Protein AF-A0A937WKB2-F1 (afdb_monomer_lite)

pLDDT: mean 78.33, std 12.85, range [34.41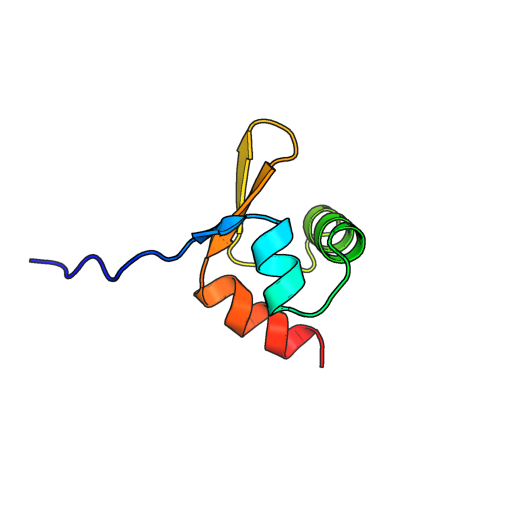, 91.81]

Secondary structure (DSSP, 8-state):
--------EEEHHHHHHHHTS-HHHHHHHHHTT---SEEE-STT-EEEEHHHHHHHHHHT-

Radius of gyration: 11.76 Å; chains: 1; bounding box: 28×35×24 Å

Sequence (61 aa):
MRIRGHLVEYDLSEAARILQIPTRELLEGVKEGKFQYFYRIKGQSYKFHDASIETNKMRLQ

Foldseek 3Di:
DPPPPPFDKDKLVRLCVLLVHDSVVSLVCVVVVVFDQKDDDDDSIIIHTPVRSVVVSVVVD

Structure (mmCIF, N/CA/C/O backbone):
data_AF-A0A937WKB2-F1
#
_entry.id   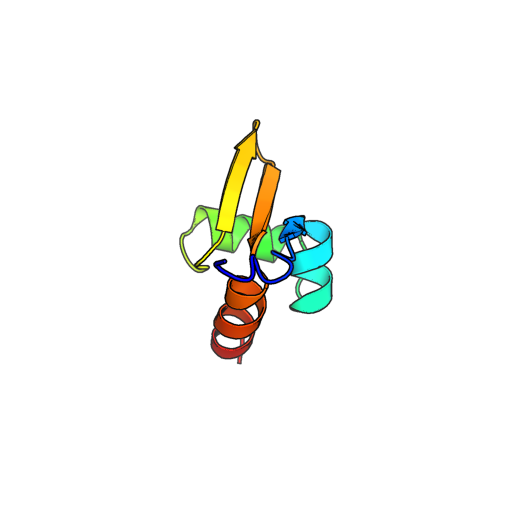AF-A0A937WKB2-F1
#
loop_
_atom_site.group_PDB
_atom_site.id
_atom_site.type_symbol
_atom_site.label_atom_id
_atom_site.label_alt_id
_atom_site.label_comp_id
_atom_site.label_asym_id
_atom_site.label_entity_id
_atom_site.label_seq_id
_atom_site.pdbx_PDB_ins_code
_atom_site.Cartn_x
_atom_site.Cartn_y
_atom_site.Cartn_z
_atom_site.occupancy
_atom_site.B_iso_or_equiv
_atom_site.auth_seq_id
_atom_site.auth_comp_id
_atom_site.auth_asym_id
_atom_site.auth_atom_id
_atom_site.pdbx_PDB_model_num
ATOM 1 N N . MET A 1 1 ? 18.838 21.706 -12.770 1.00 34.41 1 MET A N 1
ATOM 2 C CA . MET A 1 1 ? 17.602 21.068 -13.269 1.00 34.41 1 MET A CA 1
ATOM 3 C C . MET A 1 1 ? 17.528 19.668 -12.662 1.00 34.41 1 MET A C 1
ATOM 5 O O . MET A 1 1 ? 18.228 18.782 -13.125 1.00 34.41 1 MET A O 1
ATOM 9 N N . ARG A 1 2 ? 16.815 19.483 -11.537 1.00 44.34 2 ARG A N 1
ATOM 10 C CA . ARG A 1 2 ? 16.593 18.140 -10.970 1.00 44.34 2 ARG A CA 1
ATOM 11 C C . ARG A 1 2 ? 15.563 17.470 -11.861 1.00 44.34 2 ARG A C 1
ATOM 13 O O . ARG A 1 2 ? 14.445 17.971 -11.953 1.00 44.34 2 ARG A O 1
ATOM 20 N N . ILE A 1 3 ? 15.960 16.406 -12.546 1.00 42.28 3 ILE A N 1
ATOM 21 C CA . ILE A 1 3 ? 15.043 15.551 -13.288 1.00 42.28 3 ILE A CA 1
ATOM 22 C C . ILE A 1 3 ? 14.053 15.043 -12.236 1.00 42.28 3 ILE A C 1
ATOM 24 O O . ILE A 1 3 ? 14.401 14.212 -11.401 1.00 42.28 3 ILE A O 1
ATOM 28 N N . ARG A 1 4 ? 12.856 15.640 -12.181 1.00 47.06 4 ARG A N 1
ATOM 29 C CA . ARG A 1 4 ? 11.718 15.061 -11.470 1.00 47.06 4 ARG A CA 1
ATOM 30 C C . ARG A 1 4 ? 11.399 13.806 -12.266 1.00 47.06 4 ARG A C 1
ATOM 32 O O . ARG A 1 4 ? 10.663 13.880 -13.245 1.00 47.06 4 ARG A O 1
ATOM 39 N N . GLY A 1 5 ? 12.071 12.706 -11.921 1.00 49.78 5 GLY A N 1
ATOM 40 C CA . GLY A 1 5 ? 11.718 11.387 -12.422 1.00 49.78 5 GLY A CA 1
ATOM 41 C C . GLY A 1 5 ? 10.216 11.236 -12.255 1.00 49.78 5 GLY A C 1
ATOM 42 O O . GLY A 1 5 ? 9.676 11.709 -11.253 1.00 49.78 5 GLY A O 1
ATOM 43 N N . HIS A 1 6 ? 9.553 10.697 -13.275 1.00 57.38 6 HIS A N 1
ATOM 44 C CA . HIS A 1 6 ? 8.132 10.382 -13.231 1.00 57.38 6 HIS A CA 1
ATOM 45 C C . HIS A 1 6 ? 7.819 9.739 -11.876 1.00 57.38 6 HIS A C 1
ATOM 47 O O . HIS A 1 6 ? 8.203 8.598 -11.632 1.00 57.38 6 HIS A O 1
ATOM 53 N N . LEU A 1 7 ? 7.202 10.494 -10.965 1.00 65.62 7 LEU A N 1
ATOM 54 C CA . LEU A 1 7 ? 6.752 9.943 -9.700 1.00 65.62 7 LEU A CA 1
ATOM 55 C C . LEU A 1 7 ? 5.508 9.139 -10.058 1.00 65.62 7 LEU A C 1
ATOM 57 O O . LEU A 1 7 ? 4.433 9.706 -10.243 1.00 65.62 7 LEU A O 1
ATOM 61 N N . VAL A 1 8 ? 5.695 7.843 -10.291 1.00 74.75 8 VAL A N 1
ATOM 62 C CA . VAL A 1 8 ? 4.583 6.939 -10.558 1.00 74.75 8 VAL A CA 1
ATOM 63 C C . VAL A 1 8 ? 3.975 6.570 -9.214 1.00 74.75 8 VAL A C 1
ATOM 65 O O . VAL A 1 8 ? 4.658 6.064 -8.318 1.00 74.75 8 VAL A O 1
ATOM 68 N N . GLU A 1 9 ? 2.696 6.892 -9.067 1.00 83.94 9 GLU A N 1
ATOM 69 C CA . GLU A 1 9 ? 1.924 6.648 -7.859 1.00 83.94 9 GLU A CA 1
ATOM 70 C C . GLU A 1 9 ? 0.714 5.793 -8.198 1.00 83.94 9 GLU A C 1
ATOM 72 O O . GLU A 1 9 ? -0.100 6.153 -9.049 1.00 83.94 9 GLU A O 1
ATOM 77 N N . TYR A 1 10 ? 0.563 4.699 -7.468 1.00 85.19 10 TYR A N 1
ATOM 78 C CA . TYR A 1 10 ? -0.525 3.752 -7.642 1.00 85.19 10 TYR A CA 1
ATOM 79 C C . TYR A 1 10 ? -1.550 3.950 -6.536 1.00 85.19 10 TYR A C 1
ATOM 81 O O . TYR A 1 10 ? -1.193 4.179 -5.374 1.00 85.19 10 TYR A O 1
ATOM 89 N N . ASP A 1 11 ? -2.837 3.887 -6.868 1.00 88.31 11 ASP A N 1
ATOM 90 C CA . ASP A 1 11 ? -3.849 3.727 -5.825 1.00 88.31 11 ASP A CA 1
ATOM 91 C C . ASP A 1 11 ? -3.800 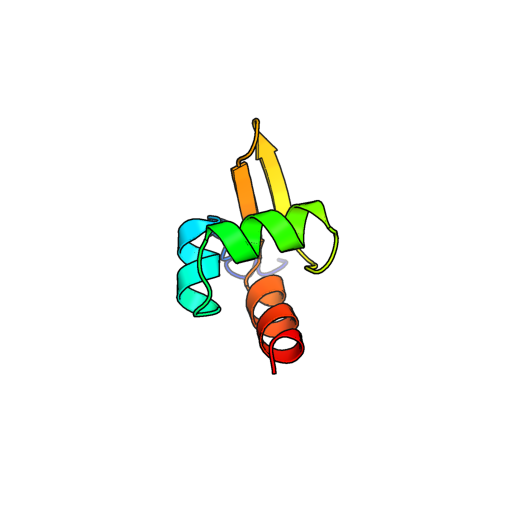2.330 -5.179 1.00 88.31 11 ASP A C 1
ATOM 93 O O . ASP A 1 11 ? -3.060 1.442 -5.598 1.00 88.31 11 ASP A O 1
ATOM 97 N N . LEU A 1 12 ? -4.580 2.143 -4.114 1.00 86.94 12 LEU A N 1
ATOM 98 C CA . LEU A 1 12 ? -4.640 0.888 -3.364 1.00 86.94 12 LEU A CA 1
ATOM 99 C C . LEU A 1 12 ? -4.994 -0.326 -4.245 1.00 86.94 12 LEU A C 1
ATOM 101 O O . LEU A 1 12 ? -4.466 -1.413 -4.025 1.00 86.94 12 LEU A O 1
ATOM 105 N N . SER A 1 13 ? -5.871 -0.163 -5.234 1.00 88.62 13 SER A N 1
ATOM 106 C CA . SER A 1 13 ? -6.290 -1.254 -6.120 1.00 88.62 13 SER A CA 1
ATOM 107 C C . SER A 1 13 ? -5.198 -1.583 -7.133 1.00 88.62 13 SER A C 1
ATOM 109 O O . SER A 1 13 ? -4.889 -2.754 -7.358 1.00 88.62 13 SER A O 1
ATOM 111 N N . GLU A 1 14 ? -4.573 -0.557 -7.710 1.00 89.12 14 GLU A N 1
ATOM 112 C CA . GLU A 1 14 ? -3.437 -0.711 -8.618 1.00 89.12 14 GLU A CA 1
ATOM 113 C C . GLU A 1 14 ? -2.242 -1.366 -7.919 1.00 89.12 14 GLU A C 1
ATOM 115 O O . GLU A 1 14 ? -1.687 -2.338 -8.433 1.00 89.12 14 GLU A O 1
ATOM 120 N N . ALA A 1 15 ? -1.894 -0.896 -6.720 1.00 87.38 15 ALA A N 1
ATOM 121 C CA . ALA A 1 15 ? -0.820 -1.452 -5.908 1.00 87.38 15 ALA A CA 1
ATOM 122 C C . ALA A 1 15 ? -1.087 -2.919 -5.544 1.00 87.38 15 ALA A C 1
ATOM 124 O O . ALA A 1 15 ? -0.201 -3.757 -5.700 1.00 87.38 15 ALA A O 1
ATOM 125 N N . ALA A 1 16 ? -2.316 -3.252 -5.137 1.00 88.69 16 ALA A N 1
ATOM 126 C CA . ALA A 1 16 ? -2.720 -4.626 -4.837 1.00 88.69 16 ALA A CA 1
ATOM 127 C C . ALA A 1 16 ? -2.563 -5.545 -6.055 1.00 88.69 16 ALA A C 1
ATOM 129 O O . ALA A 1 16 ? -2.011 -6.639 -5.944 1.00 88.69 16 ALA A O 1
ATOM 130 N N . ARG A 1 17 ? -2.965 -5.068 -7.240 1.00 89.50 17 ARG A N 1
ATOM 131 C CA . ARG A 1 17 ? -2.807 -5.806 -8.497 1.00 89.50 17 ARG A CA 1
ATOM 132 C C . ARG A 1 17 ? -1.338 -6.066 -8.829 1.00 89.50 17 ARG A C 1
ATOM 134 O O . ARG A 1 17 ? -1.007 -7.168 -9.255 1.00 89.50 17 ARG A O 1
ATOM 141 N N . ILE A 1 18 ? -0.460 -5.079 -8.642 1.00 87.88 18 ILE A N 1
ATOM 142 C CA . ILE A 1 18 ? 0.974 -5.234 -8.935 1.00 87.88 18 ILE A CA 1
ATOM 143 C C . ILE A 1 18 ? 1.649 -6.169 -7.923 1.00 87.88 18 ILE A C 1
ATOM 145 O O . ILE A 1 18 ? 2.469 -7.005 -8.306 1.00 87.88 18 ILE A O 1
ATOM 149 N N . LEU A 1 19 ? 1.277 -6.056 -6.647 1.00 84.88 19 LEU A N 1
ATOM 150 C CA . LEU A 1 19 ? 1.743 -6.931 -5.569 1.00 84.88 19 LEU A CA 1
ATOM 151 C C . LEU A 1 19 ? 1.104 -8.328 -5.612 1.00 84.88 19 LEU A C 1
ATOM 153 O O . LEU A 1 19 ? 1.532 -9.199 -4.865 1.00 84.88 19 LEU A O 1
ATOM 157 N N . GLN A 1 20 ? 0.125 -8.548 -6.496 1.00 89.44 20 GLN A N 1
ATOM 158 C CA . GLN A 1 20 ? -0.616 -9.803 -6.656 1.00 89.44 20 GLN A CA 1
ATOM 159 C C . GLN A 1 20 ? -1.270 -10.297 -5.356 1.00 89.44 20 GLN A C 1
ATOM 161 O O . GLN A 1 20 ? -1.387 -11.498 -5.129 1.00 89.44 20 GLN A O 1
ATOM 166 N N . ILE A 1 21 ? -1.737 -9.364 -4.524 1.00 87.88 21 ILE A N 1
ATOM 167 C CA . ILE A 1 21 ? -2.467 -9.657 -3.286 1.00 87.88 21 ILE A CA 1
ATOM 168 C C . ILE A 1 21 ? -3.865 -9.033 -3.321 1.00 87.88 21 ILE A C 1
ATOM 170 O O . ILE A 1 21 ? -4.089 -8.045 -4.029 1.00 87.88 21 ILE A O 1
ATOM 174 N N . PRO A 1 22 ? -4.834 -9.559 -2.554 1.00 91.81 22 PRO A N 1
ATOM 175 C CA . PRO A 1 22 ? -6.133 -8.924 -2.401 1.00 91.81 22 PRO A CA 1
ATOM 176 C C . PRO A 1 22 ? -6.005 -7.487 -1.876 1.00 91.81 22 PRO A C 1
ATOM 178 O O . PRO A 1 22 ? -5.290 -7.215 -0.914 1.00 91.81 22 PRO A O 1
ATOM 181 N N . THR A 1 23 ? -6.783 -6.557 -2.434 1.00 89.69 23 THR A N 1
ATOM 182 C CA . THR A 1 23 ? -6.819 -5.151 -1.983 1.00 89.69 23 THR A CA 1
ATOM 183 C C . THR A 1 23 ? -7.137 -5.019 -0.493 1.00 89.69 23 THR A C 1
ATOM 185 O O . THR A 1 23 ? -6.616 -4.131 0.180 1.00 89.69 23 THR A O 1
ATOM 188 N N . ARG A 1 24 ? -7.968 -5.924 0.042 1.00 89.25 24 ARG A N 1
ATOM 189 C CA . ARG A 1 24 ? -8.283 -5.985 1.473 1.00 89.25 24 ARG A CA 1
ATOM 190 C C . ARG A 1 24 ? -7.055 -6.325 2.319 1.00 89.25 24 ARG A C 1
ATOM 192 O O . ARG A 1 24 ? -6.843 -5.673 3.333 1.00 89.25 24 ARG A O 1
ATOM 199 N N . GLU A 1 25 ? -6.257 -7.293 1.883 1.00 89.50 25 GLU A N 1
ATOM 200 C CA . GLU A 1 25 ? -5.034 -7.704 2.576 1.00 89.50 25 GLU A CA 1
ATOM 201 C C . GLU A 1 25 ? -3.999 -6.574 2.564 1.00 89.50 25 GLU A C 1
ATOM 203 O O . GLU A 1 25 ? -3.422 -6.239 3.598 1.00 89.50 25 GLU A O 1
ATOM 208 N N . LEU A 1 26 ? -3.852 -5.893 1.421 1.00 87.94 26 LEU A N 1
ATOM 209 C CA . LEU A 1 26 ? -3.010 -4.700 1.321 1.00 87.94 26 LEU A CA 1
ATOM 210 C C . LEU A 1 26 ? -3.481 -3.594 2.282 1.00 87.94 26 LEU A C 1
ATOM 212 O O . LEU A 1 26 ? -2.668 -2.972 2.963 1.00 87.94 26 LEU A O 1
ATOM 216 N N . LEU A 1 27 ? -4.793 -3.358 2.372 1.00 88.25 27 LEU A N 1
ATOM 217 C CA . LEU A 1 27 ? -5.369 -2.366 3.281 1.00 88.25 27 LEU A CA 1
ATOM 218 C C . LEU A 1 27 ? -5.134 -2.713 4.756 1.00 88.25 27 LEU A C 1
ATOM 220 O O . LEU A 1 27 ? -4.807 -1.828 5.546 1.00 88.25 27 LEU A O 1
ATOM 224 N N . GLU A 1 28 ? -5.333 -3.973 5.139 1.00 89.38 28 GLU A N 1
ATOM 225 C CA . GLU A 1 28 ? -5.098 -4.448 6.505 1.00 89.38 28 GLU A CA 1
ATOM 226 C C . GLU A 1 28 ? -3.616 -4.319 6.863 1.00 89.38 28 GLU A C 1
ATOM 228 O O . GLU A 1 28 ? -3.293 -3.687 7.867 1.00 89.38 28 GLU A O 1
ATOM 233 N N . GLY A 1 29 ? -2.701 -4.746 5.988 1.00 86.88 29 GLY A N 1
ATOM 234 C CA . GLY A 1 29 ? -1.268 -4.581 6.229 1.00 86.88 29 GLY A CA 1
ATOM 235 C C . GLY A 1 29 ? -0.817 -3.117 6.274 1.00 86.88 29 GLY A C 1
ATOM 236 O O . GLY A 1 29 ? 0.082 -2.774 7.039 1.00 86.88 29 GLY A O 1
ATOM 237 N N . VAL A 1 30 ? -1.466 -2.215 5.529 1.00 87.00 30 VAL A N 1
ATOM 238 C CA . VAL A 1 30 ? -1.225 -0.766 5.640 1.00 87.00 30 VAL A CA 1
ATOM 239 C C . VAL A 1 30 ? -1.635 -0.250 7.018 1.00 87.00 30 VAL A C 1
ATOM 241 O O . VAL A 1 30 ? -0.893 0.518 7.631 1.00 87.00 30 VAL A O 1
ATOM 244 N N . LYS A 1 31 ? -2.802 -0.671 7.519 1.00 85.06 31 LYS A N 1
ATOM 245 C CA . LYS A 1 31 ? -3.301 -0.285 8.849 1.00 85.06 31 LYS A CA 1
ATOM 246 C C . LYS A 1 31 ? -2.437 -0.852 9.974 1.00 85.06 31 LYS A C 1
ATOM 248 O O . LYS A 1 31 ? -2.266 -0.189 10.989 1.00 85.06 31 LYS A O 1
ATOM 253 N N . GLU A 1 32 ? -1.879 -2.039 9.773 1.00 87.38 32 GLU A N 1
ATOM 254 C CA . GLU A 1 32 ? -0.977 -2.715 10.710 1.00 87.38 32 GLU A CA 1
ATOM 255 C C . GLU A 1 32 ? 0.481 -2.230 10.616 1.00 87.38 32 GLU A C 1
ATOM 257 O O . GLU A 1 32 ? 1.324 -2.674 11.391 1.00 87.38 32 GLU A O 1
ATOM 262 N N . GLY A 1 33 ? 0.803 -1.326 9.683 1.00 83.81 33 GLY A N 1
ATOM 263 C CA . GLY A 1 33 ? 2.159 -0.792 9.513 1.00 83.81 33 GLY A CA 1
ATOM 264 C C . GLY A 1 33 ? 3.155 -1.770 8.875 1.00 83.81 33 GLY A C 1
ATOM 265 O O . GLY A 1 33 ? 4.363 -1.586 9.007 1.00 83.81 33 GLY A O 1
ATOM 266 N N . LYS A 1 34 ? 2.670 -2.803 8.175 1.00 81.69 34 LYS A N 1
ATOM 267 C CA . LYS A 1 34 ? 3.494 -3.827 7.505 1.00 81.69 34 LYS A CA 1
ATOM 268 C C . LYS A 1 34 ? 4.140 -3.341 6.202 1.00 81.69 34 LYS A C 1
ATOM 270 O O . LYS A 1 34 ? 5.141 -3.907 5.769 1.00 81.69 34 LYS A O 1
ATOM 275 N N . PHE A 1 35 ? 3.593 -2.294 5.586 1.00 80.88 35 PHE A N 1
ATOM 276 C CA . PHE A 1 35 ? 4.081 -1.739 4.321 1.00 80.88 35 PHE A CA 1
ATOM 277 C C . PHE A 1 35 ? 4.795 -0.395 4.520 1.00 80.88 35 PHE A C 1
ATOM 279 O O . PHE A 1 35 ? 4.569 0.304 5.505 1.00 80.88 35 PHE A O 1
ATOM 286 N N . GLN A 1 36 ? 5.671 -0.021 3.584 1.00 77.19 36 GLN A N 1
ATOM 287 C CA . GLN A 1 36 ? 6.406 1.255 3.621 1.00 77.19 36 GLN A CA 1
ATOM 288 C C . GLN A 1 36 ? 6.224 2.064 2.334 1.00 77.19 36 GLN A C 1
ATOM 290 O O . GLN A 1 36 ? 5.779 1.526 1.325 1.00 77.19 36 GLN A O 1
ATOM 295 N N . TYR A 1 37 ? 6.592 3.350 2.366 1.00 75.56 37 TYR A N 1
ATOM 296 C CA . TYR A 1 37 ? 6.598 4.269 1.212 1.00 75.56 37 TYR A CA 1
ATOM 297 C C . TYR A 1 37 ? 5.229 4.519 0.556 1.00 75.56 37 TYR A C 1
ATOM 299 O O . TYR A 1 37 ? 5.124 4.734 -0.651 1.00 75.56 37 TYR A O 1
ATOM 307 N N . PHE A 1 38 ? 4.175 4.523 1.368 1.00 83.12 38 PHE A N 1
ATOM 308 C CA . PHE A 1 38 ? 2.850 4.991 0.976 1.00 83.12 38 PHE A CA 1
ATOM 309 C C . PHE A 1 38 ? 2.465 6.225 1.794 1.00 83.12 38 PHE A C 1
ATOM 311 O O . PHE A 1 38 ? 3.000 6.461 2.879 1.00 83.12 38 PHE A O 1
ATOM 318 N N . TYR A 1 39 ? 1.499 6.996 1.304 1.00 81.44 39 TYR A N 1
ATOM 319 C CA . TYR A 1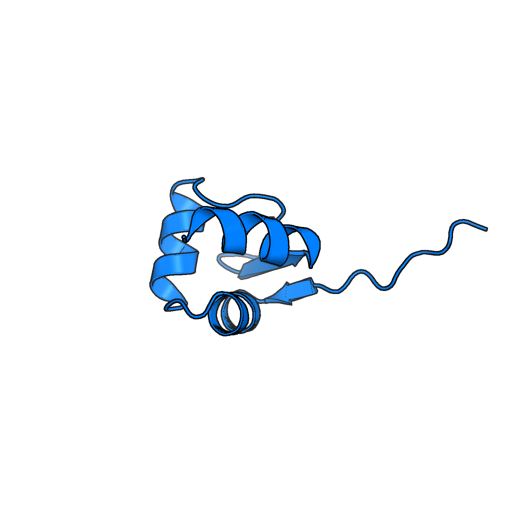 39 ? 0.901 8.084 2.070 1.00 81.44 39 TYR A CA 1
ATOM 320 C C . TYR A 1 39 ? -0.621 8.099 1.936 1.00 81.44 39 TYR A C 1
ATOM 322 O O . TYR A 1 39 ? -1.208 7.589 0.978 1.00 81.44 39 TYR A O 1
ATOM 330 N N . ARG A 1 40 ? -1.277 8.669 2.949 1.00 82.94 40 ARG A N 1
ATOM 331 C CA . ARG A 1 40 ? -2.733 8.816 2.993 1.00 82.94 40 ARG A CA 1
ATOM 332 C C . ARG A 1 40 ? -3.125 10.149 2.366 1.00 82.94 40 ARG A C 1
ATOM 334 O O . ARG A 1 40 ? -2.634 11.186 2.800 1.00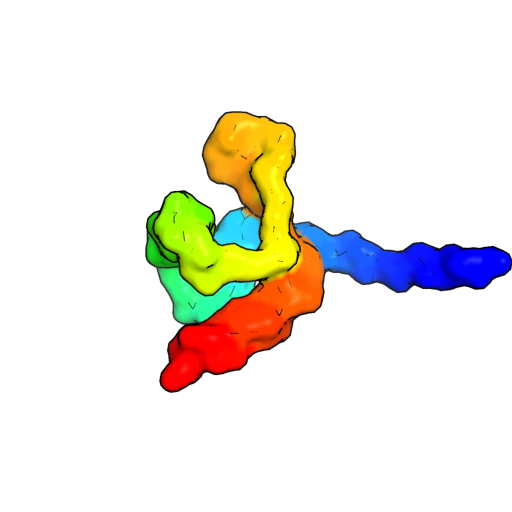 82.94 40 ARG A O 1
ATOM 341 N N . ILE A 1 41 ? -4.039 10.122 1.399 1.00 79.50 41 ILE A N 1
ATOM 342 C CA . ILE A 1 41 ? -4.498 11.331 0.691 1.00 79.50 41 ILE A CA 1
ATOM 343 C C . ILE A 1 41 ? -5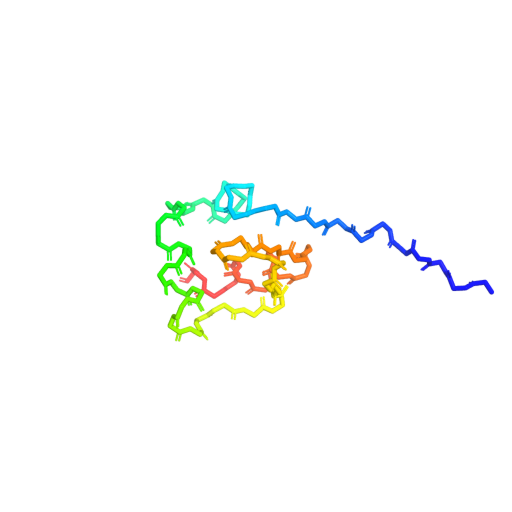.710 11.956 1.394 1.00 79.50 41 ILE A C 1
ATOM 345 O O . ILE A 1 41 ? -5.660 13.093 1.852 1.00 79.50 41 ILE A O 1
ATOM 349 N N . LYS A 1 42 ? -6.819 11.208 1.498 1.00 77.88 42 LYS A N 1
ATOM 350 C CA . LYS A 1 42 ? -8.069 11.650 2.140 1.00 77.88 42 LYS A CA 1
ATOM 351 C C . LYS A 1 42 ? -8.930 10.443 2.514 1.00 77.88 42 LYS A C 1
ATOM 353 O O . LYS A 1 42 ? -9.094 9.519 1.715 1.00 77.88 42 LYS A O 1
ATOM 358 N N . GLY A 1 43 ? -9.492 10.446 3.722 1.00 77.19 43 GLY A N 1
ATOM 359 C CA . GLY A 1 43 ? -10.280 9.317 4.227 1.00 77.19 43 GLY A CA 1
ATOM 360 C C . GLY A 1 43 ? -9.456 8.027 4.288 1.00 77.19 43 GLY A C 1
ATOM 361 O O . GLY A 1 43 ? -8.348 8.034 4.819 1.00 77.19 43 GLY A O 1
ATOM 362 N N . GLN A 1 44 ? -9.989 6.938 3.728 1.00 70.00 44 GLN A N 1
ATOM 363 C CA . GLN A 1 44 ? -9.312 5.635 3.629 1.00 70.00 44 GLN A CA 1
ATOM 364 C C . GLN A 1 44 ? -8.569 5.438 2.292 1.00 70.00 44 GLN A C 1
ATOM 366 O O . GLN A 1 44 ? -8.315 4.307 1.890 1.00 70.00 44 GLN A O 1
ATOM 371 N N . SER A 1 45 ? -8.236 6.524 1.585 1.00 79.38 45 SER A N 1
ATOM 372 C CA . SER A 1 45 ? -7.496 6.451 0.317 1.00 79.38 45 SER A CA 1
ATOM 373 C C . SER A 1 45 ? -5.987 6.523 0.554 1.00 79.38 45 SER A C 1
ATOM 375 O O . SER A 1 45 ? -5.513 7.422 1.260 1.00 79.38 45 SER A O 1
ATOM 377 N N . TYR A 1 46 ? -5.245 5.619 -0.086 1.00 83.75 46 TYR A N 1
ATOM 378 C CA . TYR A 1 46 ? -3.788 5.493 0.008 1.00 83.75 46 TYR A CA 1
ATOM 379 C C . TYR A 1 46 ? -3.147 5.572 -1.381 1.00 83.75 46 TYR A C 1
ATOM 381 O O . TYR A 1 46 ? -3.724 5.080 -2.354 1.00 83.75 46 TYR A O 1
ATOM 389 N N . LYS A 1 47 ? -1.962 6.184 -1.458 1.00 85.50 47 LYS A N 1
ATOM 390 C CA . LYS A 1 47 ? -1.098 6.197 -2.644 1.00 85.50 47 LYS A CA 1
ATOM 391 C C . LYS A 1 47 ? 0.226 5.524 -2.332 1.00 85.50 47 LYS A C 1
ATOM 393 O O . LYS A 1 47 ? 0.831 5.803 -1.299 1.00 85.50 47 LYS A O 1
ATOM 398 N N . PHE A 1 48 ? 0.654 4.653 -3.234 1.00 86.06 48 PHE A N 1
ATOM 399 C CA . PHE A 1 48 ? 1.881 3.874 -3.138 1.00 86.06 48 PHE A CA 1
ATOM 400 C C . PHE A 1 48 ? 2.855 4.362 -4.195 1.00 86.06 48 PHE A C 1
ATOM 402 O O . PHE A 1 48 ? 2.500 4.460 -5.368 1.00 86.06 48 PHE A O 1
ATOM 409 N N . HIS A 1 49 ? 4.080 4.667 -3.782 1.00 84.81 49 HIS A N 1
ATOM 410 C CA . HIS A 1 49 ? 5.136 5.034 -4.718 1.00 84.81 49 HIS A CA 1
ATOM 411 C C . HIS A 1 49 ? 5.654 3.783 -5.432 1.00 84.81 49 HIS A C 1
ATOM 413 O O . HIS A 1 49 ? 5.611 2.694 -4.869 1.00 84.81 49 HIS A O 1
ATOM 419 N N . ASP A 1 50 ? 6.239 3.921 -6.614 1.00 78.00 50 ASP A N 1
ATOM 420 C CA . ASP A 1 50 ? 6.885 2.792 -7.300 1.00 78.00 50 ASP A CA 1
ATOM 421 C C . ASP A 1 50 ? 7.939 2.077 -6.423 1.00 78.00 50 ASP A C 1
ATOM 423 O O . ASP A 1 50 ? 7.907 0.859 -6.260 1.00 78.00 50 ASP A O 1
ATOM 427 N N . ALA A 1 51 ? 8.743 2.845 -5.676 1.00 74.88 51 ALA A N 1
ATOM 428 C CA . ALA A 1 51 ? 9.675 2.309 -4.676 1.00 74.88 51 ALA A CA 1
ATOM 429 C C . ALA A 1 51 ? 8.987 1.517 -3.539 1.00 74.88 51 ALA A C 1
ATOM 431 O O . ALA A 1 51 ? 9.584 0.613 -2.949 1.00 74.88 51 ALA A O 1
ATOM 432 N N . SER A 1 52 ? 7.726 1.839 -3.221 1.00 71.12 52 SER A N 1
ATOM 433 C CA . SER A 1 52 ? 6.890 1.074 -2.285 1.00 71.12 52 SER A CA 1
ATOM 434 C C . SER A 1 52 ? 6.591 -0.306 -2.837 1.00 71.12 52 SER A C 1
ATOM 436 O O . SER A 1 52 ? 6.704 -1.293 -2.117 1.00 71.12 52 SER A O 1
ATOM 438 N N . ILE A 1 53 ? 6.235 -0.382 -4.117 1.00 78.12 53 ILE A N 1
ATOM 439 C CA . ILE A 1 53 ? 5.883 -1.632 -4.778 1.00 78.12 53 ILE A CA 1
ATOM 440 C C . ILE A 1 53 ? 7.082 -2.575 -4.795 1.00 78.12 53 ILE A C 1
ATOM 442 O O . ILE A 1 53 ? 6.959 -3.708 -4.337 1.00 78.12 53 ILE A O 1
ATOM 446 N N . GLU A 1 54 ? 8.250 -2.108 -5.241 1.00 78.44 54 GLU A N 1
ATOM 447 C CA . GLU A 1 54 ? 9.467 -2.929 -5.266 1.00 78.44 54 GLU A CA 1
ATOM 448 C C . GLU A 1 54 ? 9.852 -3.421 -3.865 1.00 78.44 54 GLU A C 1
ATOM 450 O O . GLU A 1 54 ? 10.075 -4.616 -3.657 1.00 78.44 54 GLU A O 1
ATOM 455 N N . THR A 1 55 ? 9.846 -2.518 -2.879 1.00 77.69 55 THR A N 1
ATOM 456 C CA . THR A 1 55 ? 10.187 -2.845 -1.487 1.00 77.69 55 THR A CA 1
ATOM 457 C C . THR A 1 55 ? 9.209 -3.847 -0.873 1.00 77.69 55 THR A C 1
ATOM 459 O O . THR A 1 55 ? 9.614 -4.788 -0.190 1.00 77.69 55 THR A O 1
ATOM 462 N N . ASN A 1 56 ? 7.906 -3.651 -1.082 1.00 75.69 56 ASN A N 1
ATOM 463 C CA . ASN A 1 56 ? 6.875 -4.496 -0.485 1.00 75.69 56 ASN A CA 1
ATOM 464 C C . ASN A 1 56 ? 6.773 -5.852 -1.195 1.00 75.69 56 ASN A C 1
ATOM 466 O O . ASN A 1 56 ? 6.493 -6.847 -0.536 1.00 75.69 56 ASN A O 1
ATOM 470 N N . LYS A 1 57 ? 7.094 -5.930 -2.492 1.00 77.12 57 LYS A N 1
ATOM 471 C CA . LYS A 1 57 ? 7.181 -7.198 -3.229 1.00 77.12 57 LYS A CA 1
ATOM 472 C C . LYS A 1 57 ? 8.247 -8.131 -2.652 1.00 77.12 57 LYS A C 1
ATOM 474 O O . LYS A 1 57 ? 8.007 -9.329 -2.572 1.00 77.12 57 LYS A O 1
ATOM 479 N N . MET A 1 58 ? 9.389 -7.597 -2.209 1.00 73.62 58 MET A N 1
ATOM 480 C CA . MET A 1 58 ? 10.430 -8.397 -1.543 1.00 73.62 58 MET A CA 1
ATOM 481 C C . MET A 1 58 ? 10.014 -8.898 -0.153 1.00 73.62 58 MET A C 1
ATOM 483 O O . MET A 1 58 ? 10.527 -9.912 0.297 1.00 73.62 58 MET A O 1
ATOM 487 N N . ARG A 1 59 ? 9.105 -8.197 0.539 1.00 69.31 59 ARG A N 1
ATOM 488 C CA . ARG A 1 59 ? 8.624 -8.577 1.882 1.00 69.31 59 ARG A CA 1
ATOM 489 C C . ARG A 1 59 ? 7.504 -9.615 1.884 1.00 69.31 59 ARG A C 1
ATOM 491 O O . ARG A 1 59 ? 7.199 -10.152 2.942 1.00 69.31 59 ARG A O 1
ATOM 498 N N . LEU A 1 60 ? 6.860 -9.823 0.738 1.00 68.81 60 LEU A N 1
ATOM 499 C CA . LEU A 1 60 ? 5.764 -10.778 0.564 1.00 68.81 60 LEU A CA 1
ATOM 500 C C . LEU A 1 60 ? 6.246 -12.157 0.069 1.00 68.81 60 LEU A C 1
ATOM 502 O O . LEU A 1 60 ? 5.412 -13.037 -0.127 1.00 68.81 60 LEU A O 1
ATOM 506 N N . GLN A 1 61 ? 7.556 -12.332 -0.157 1.00 59.19 61 GLN A N 1
ATOM 507 C CA . GLN A 1 61 ? 8.197 -13.630 -0.419 1.00 59.19 61 GLN A CA 1
ATOM 508 C C . GLN A 1 61 ? 8.615 -14.296 0.891 1.00 59.19 61 GLN A C 1
ATOM 510 O O . GLN A 1 61 ? 8.528 -15.542 0.947 1.00 59.19 61 GLN A O 1
#